Protein AF-A0A6I3U891-F1 (afdb_monomer)

Solvent-accessible surface area (backbone atoms only —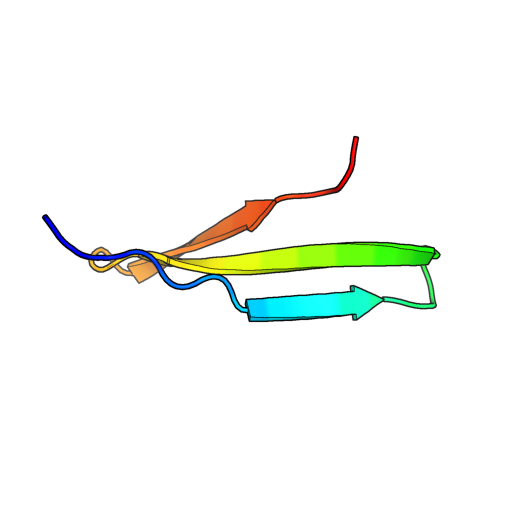 not comparable to full-atom values): 2318 Å² total; per-residue (Å²): 131,86,83,84,66,69,48,80,45,79,38,78,94,76,73,44,55,36,35,36,32,74,46,98,84,76,49,74,50,73,48,73,75,130

Nearest PDB structures (foldseek):
  8jvz-assembly2_B  TM=5.762E-01  e=1.922E-01  synthetic construct
  3lyv-assembly1_B-2  TM=6.769E-01  e=6.781E-01  Streptococcus pyogenes serotype M6
  3kk2-assembly1_A  TM=5.807E-01  e=1.834E+00  HIV-1 M:B_HXB2R
  1s1v-assembly1_A  TM=5.562E-01  e=1.834E+00  Human immunodeficiency virus 1
  3a0o-assembly1_A  TM=4.544E-01  e=4.346E+00  Agrobacterium fabrum str. C58

Radius of gyration: 10.99 Å; Cα contacts (8 Å, |Δi|>4): 48; chains: 1; bounding box: 24×14×32 Å

Foldseek 3Di:
DDDWDWDWDQDVVVRWIKTWTADPVRDIDIDTDD

Secondary structure (DSSP, 8-state):
-----PEEEEETTTTEEEEEEE-TTS-EEEEPP-

Structure (mmCIF, N/CA/C/O backbone):
data_AF-A0A6I3U891-F1
#
_entry.id   AF-A0A6I3U891-F1
#
loop_
_atom_site.group_PDB
_atom_site.id
_atom_site.type_symbol
_atom_site.label_atom_id
_atom_site.label_alt_id
_atom_site.label_comp_id
_atom_site.label_asym_id
_atom_site.label_entity_id
_atom_site.label_seq_id
_atom_site.pdbx_PDB_ins_code
_atom_site.Cartn_x
_atom_site.Cartn_y
_atom_site.Cartn_z
_atom_site.occupancy
_atom_site.B_iso_or_equiv
_atom_site.auth_seq_id
_atom_site.auth_comp_id
_atom_site.auth_asym_id
_atom_site.auth_atom_id
_atom_site.pdbx_PDB_model_num
ATOM 1 N N . MET A 1 1 ? -9.953 -3.057 18.116 1.00 53.84 1 MET A N 1
ATOM 2 C CA . MET A 1 1 ? -8.907 -2.476 17.246 1.00 53.84 1 MET A CA 1
ATOM 3 C C . MET 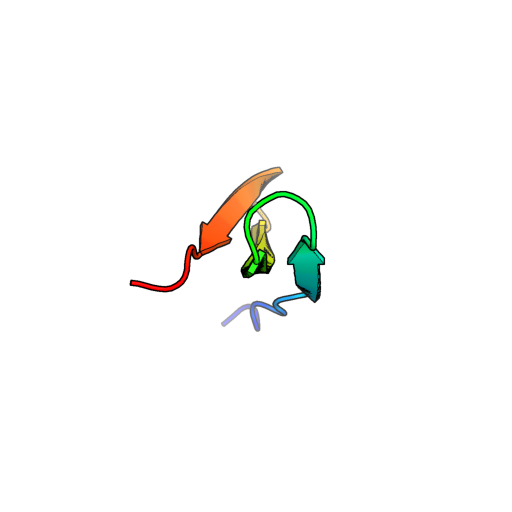A 1 1 ? -9.283 -2.754 15.801 1.00 53.84 1 MET A C 1
ATOM 5 O O . MET A 1 1 ? -9.458 -3.917 15.461 1.00 53.84 1 MET A O 1
ATOM 9 N N . THR A 1 2 ? -9.476 -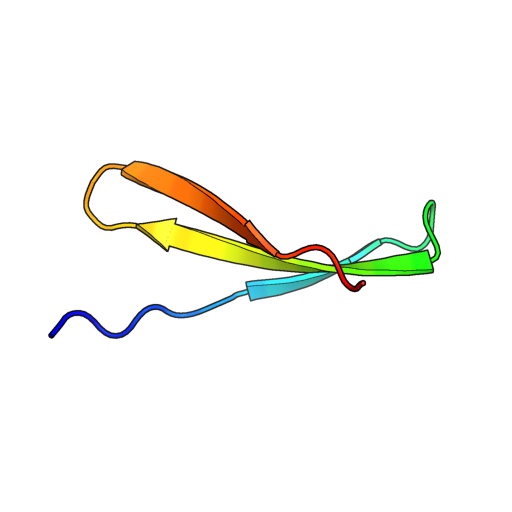1.723 14.981 1.00 68.75 2 THR A N 1
ATOM 10 C CA . THR A 1 2 ? -9.828 -1.883 13.561 1.00 68.75 2 THR A CA 1
ATOM 11 C C . THR A 1 2 ? -8.600 -2.369 12.798 1.00 68.75 2 THR A C 1
ATOM 13 O O . THR A 1 2 ? -7.552 -1.728 12.840 1.00 68.75 2 THR A O 1
ATOM 16 N N . LYS A 1 3 ? -8.698 -3.529 12.147 1.00 69.44 3 LYS A N 1
ATOM 17 C CA . LYS A 1 3 ? -7.597 -4.112 11.375 1.00 69.44 3 LYS A CA 1
ATOM 18 C C . LYS A 1 3 ? -7.461 -3.336 10.063 1.00 69.44 3 LYS A C 1
ATOM 20 O O . LYS A 1 3 ? -8.340 -3.409 9.212 1.00 69.44 3 LYS A O 1
ATOM 25 N N . VAL A 1 4 ? -6.387 -2.564 9.933 1.00 72.19 4 VAL A N 1
ATOM 26 C CA . VAL A 1 4 ? -6.085 -1.792 8.721 1.00 72.19 4 VAL A CA 1
ATOM 27 C C . VAL A 1 4 ? -5.594 -2.763 7.647 1.00 72.19 4 VAL A C 1
ATOM 29 O O . VAL A 1 4 ? -4.667 -3.536 7.893 1.00 72.19 4 VAL A O 1
ATOM 32 N N . THR A 1 5 ? -6.250 -2.776 6.488 1.00 80.38 5 THR A N 1
ATOM 33 C CA . THR A 1 5 ? -5.896 -3.628 5.344 1.00 80.38 5 THR A CA 1
ATOM 34 C C . THR A 1 5 ? -5.280 -2.757 4.264 1.00 80.38 5 THR A C 1
ATOM 36 O O . THR A 1 5 ? -5.903 -1.810 3.798 1.00 80.38 5 THR A O 1
ATOM 39 N N . PHE A 1 6 ? -4.038 -3.062 3.899 1.00 83.81 6 PHE A N 1
ATOM 40 C CA . PHE A 1 6 ? -3.323 -2.327 2.868 1.00 83.81 6 PHE A CA 1
ATOM 41 C C . PHE A 1 6 ? -3.474 -3.032 1.525 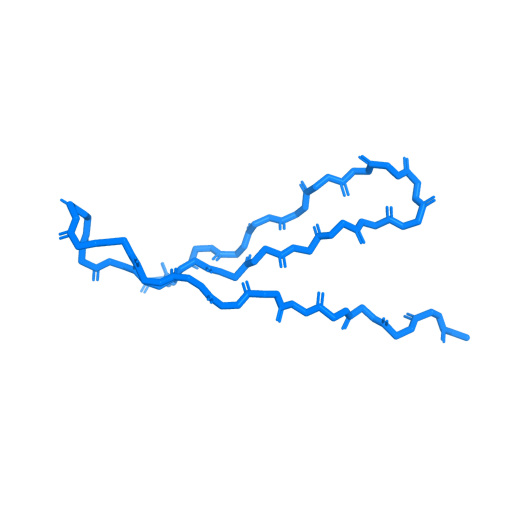1.00 83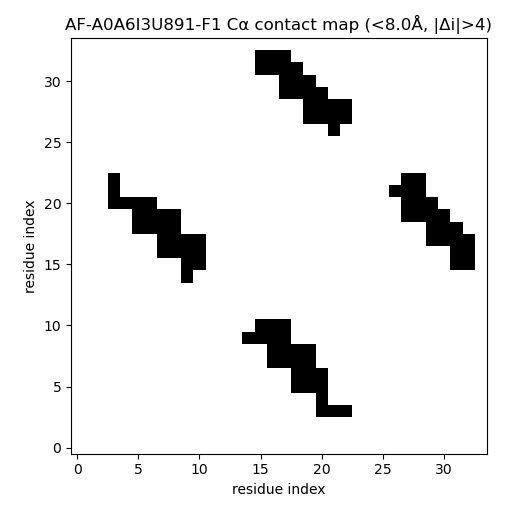.81 6 PHE A C 1
ATOM 43 O O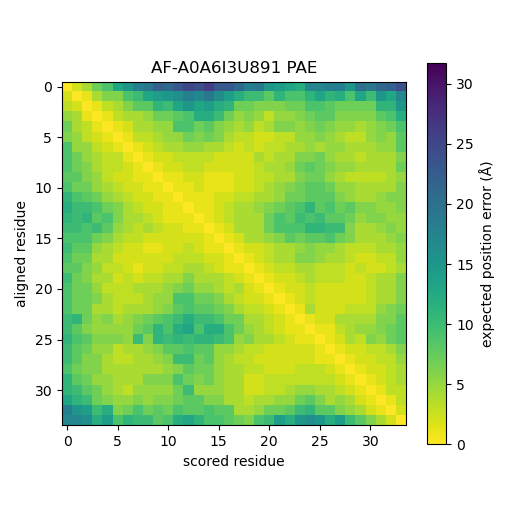 . PHE A 1 6 ? -3.202 -4.225 1.408 1.00 83.81 6 PHE A O 1
ATOM 50 N N . GLU A 1 7 ? -3.882 -2.276 0.517 1.00 87.25 7 GLU A N 1
ATOM 51 C CA . GLU A 1 7 ? -3.858 -2.678 -0.880 1.00 87.25 7 GLU A CA 1
ATOM 52 C C . GLU A 1 7 ? -2.476 -2.382 -1.461 1.00 87.25 7 GLU A C 1
ATOM 54 O O . GLU A 1 7 ? -2.000 -1.244 -1.428 1.00 87.25 7 GLU A O 1
ATOM 59 N N . GLU A 1 8 ? -1.830 -3.414 -1.993 1.00 89.25 8 GLU A N 1
ATOM 60 C CA . GLU A 1 8 ? -0.543 -3.305 -2.668 1.00 89.25 8 GLU A CA 1
ATOM 61 C C . GLU A 1 8 ? -0.755 -3.025 -4.158 1.00 89.25 8 GLU A C 1
ATOM 63 O O . GLU A 1 8 ? -1.484 -3.746 -4.845 1.00 89.25 8 GLU A O 1
ATOM 68 N N . LYS A 1 9 ? -0.105 -1.981 -4.681 1.00 88.81 9 LYS A N 1
ATOM 69 C CA . LYS A 1 9 ? -0.125 -1.684 -6.113 1.00 88.81 9 LYS A CA 1
ATOM 70 C C . LYS A 1 9 ? 1.251 -1.273 -6.616 1.00 88.81 9 LYS A C 1
ATOM 72 O O . LYS A 1 9 ? 1.829 -0.293 -6.150 1.00 88.81 9 LYS A O 1
ATOM 77 N N . TYR A 1 10 ? 1.730 -1.989 -7.628 1.00 87.44 10 TYR A N 1
ATOM 78 C CA . TYR A 1 10 ? 2.955 -1.657 -8.346 1.00 87.44 10 TYR A CA 1
ATOM 79 C C . TYR A 1 10 ?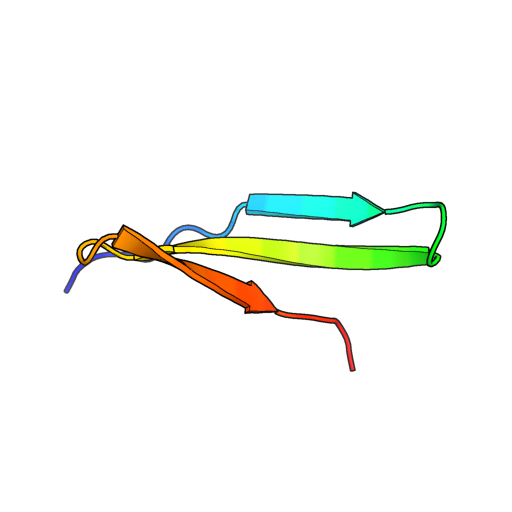 2.704 -0.576 -9.405 1.00 87.44 10 TYR A C 1
ATOM 81 O O . TYR A 1 10 ? 1.792 -0.698 -10.230 1.00 87.44 10 TYR A O 1
ATOM 89 N N . TYR A 1 11 ? 3.520 0.478 -9.394 1.00 86.06 11 TYR A N 1
ATOM 90 C CA . TYR A 1 11 ? 3.474 1.573 -10.360 1.00 86.06 11 TYR A CA 1
ATOM 91 C C . TYR A 1 11 ? 4.723 1.529 -11.252 1.00 86.06 11 TYR A C 1
ATOM 93 O O . TYR A 1 11 ? 5.784 2.016 -10.857 1.00 86.06 11 TYR A O 1
ATOM 101 N N . PRO A 1 12 ? 4.618 1.002 -12.487 1.00 86.69 12 PRO A N 1
ATOM 102 C CA . PRO A 1 12 ? 5.779 0.812 -13.357 1.00 86.69 12 PRO A CA 1
ATOM 103 C C . PRO A 1 12 ? 6.439 2.130 -13.784 1.00 86.69 12 PRO A C 1
ATOM 105 O O . PRO A 1 12 ? 7.646 2.160 -13.996 1.00 86.69 12 PRO A O 1
ATOM 108 N N . ALA A 1 13 ? 5.675 3.227 -13.857 1.00 88.31 13 ALA A N 1
ATOM 109 C CA . ALA A 1 13 ? 6.184 4.548 -14.238 1.00 88.31 13 ALA A CA 1
ATOM 110 C C . ALA A 1 13 ? 7.255 5.086 -13.275 1.00 88.31 13 ALA A C 1
ATOM 112 O O . ALA A 1 13 ? 8.156 5.803 -13.698 1.00 88.31 13 ALA A O 1
ATOM 113 N N . VAL A 1 14 ? 7.162 4.716 -11.997 1.00 85.00 14 VAL A N 1
ATOM 114 C CA . VAL A 1 14 ? 8.115 5.107 -10.947 1.00 85.00 14 VAL A CA 1
ATOM 115 C C . VAL A 1 14 ? 8.925 3.919 -10.424 1.00 85.00 14 VAL A C 1
ATOM 117 O O . VAL A 1 14 ? 9.822 4.107 -9.620 1.00 85.00 14 VAL A O 1
ATOM 120 N N . LYS A 1 15 ? 8.656 2.701 -10.922 1.00 86.75 15 LYS A N 1
ATOM 121 C CA . LYS A 1 15 ? 9.259 1.433 -10.473 1.00 86.75 15 LYS A CA 1
ATOM 122 C C . LYS A 1 15 ? 9.117 1.188 -8.966 1.00 86.75 15 LYS A C 1
ATOM 124 O O . LYS A 1 15 ? 9.957 0.521 -8.370 1.00 86.75 15 LYS A O 1
ATOM 129 N N . GLU A 1 16 ? 8.028 1.669 -8.375 1.00 86.31 16 GLU A N 1
ATOM 130 C CA . GLU A 1 16 ? 7.772 1.573 -6.938 1.00 86.31 16 GLU A CA 1
ATOM 131 C C . GLU A 1 16 ? 6.464 0.842 -6.638 1.00 86.31 16 GLU A C 1
ATOM 133 O O . GLU A 1 16 ? 5.480 0.924 -7.382 1.00 86.31 16 GLU A O 1
ATOM 138 N N . THR A 1 17 ? 6.451 0.145 -5.505 1.00 87.69 17 THR A N 1
ATOM 139 C CA . THR A 1 17 ? 5.255 -0.471 -4.933 1.00 87.69 17 THR A CA 1
ATOM 140 C C . THR A 1 17 ? 4.675 0.456 -3.880 1.00 87.69 17 THR A C 1
ATOM 142 O O . THR A 1 17 ? 5.339 0.757 -2.895 1.00 87.69 17 THR A O 1
ATOM 145 N N . VAL A 1 18 ? 3.428 0.881 -4.061 1.00 86.69 18 VAL A N 1
ATOM 146 C CA . VAL A 1 18 ? 2.727 1.735 -3.098 1.00 86.69 18 VAL A CA 1
ATOM 147 C C . VAL A 1 18 ? 1.695 0.904 -2.356 1.00 86.69 18 VAL A C 1
ATOM 149 O O . VAL A 1 18 ? 0.880 0.221 -2.980 1.00 86.69 18 VAL A O 1
ATOM 152 N N . TYR A 1 19 ? 1.684 1.026 -1.032 1.00 87.38 19 TYR A N 1
ATOM 153 C CA . TYR A 1 19 ? 0.664 0.416 -0.183 1.00 87.38 19 TYR A CA 1
ATOM 154 C C . TYR A 1 19 ? -0.356 1.475 0.213 1.00 87.38 19 TYR A C 1
ATOM 156 O O . TYR A 1 19 ? 0.018 2.505 0.779 1.00 87.38 19 TYR A O 1
ATOM 164 N N . LYS A 1 20 ? -1.636 1.248 -0.078 1.00 87.38 20 LYS A N 1
ATOM 165 C CA . LYS A 1 20 ? -2.718 2.195 0.223 1.00 87.38 20 LYS A CA 1
ATOM 166 C C . LYS A 1 20 ? -3.723 1.592 1.187 1.00 87.38 20 LYS A C 1
ATOM 168 O O . LYS A 1 20 ? -4.035 0.416 1.103 1.00 87.38 20 LYS A O 1
ATOM 173 N N . THR A 1 21 ? -4.263 2.404 2.083 1.00 86.19 21 THR A N 1
ATOM 174 C CA . THR A 1 21 ? -5.388 2.012 2.937 1.00 86.19 21 THR A CA 1
ATOM 175 C C . THR A 1 21 ? -6.307 3.199 3.156 1.00 86.19 21 THR A C 1
ATOM 177 O O . THR A 1 21 ? -5.852 4.344 3.241 1.00 86.19 21 THR A O 1
ATOM 180 N N . GLN A 1 22 ? -7.598 2.922 3.311 1.00 86.44 22 GLN A N 1
ATOM 181 C CA . GLN A 1 22 ? -8.561 3.898 3.798 1.00 86.44 22 GLN A CA 1
ATOM 182 C C . GLN A 1 22 ? -8.780 3.680 5.294 1.00 86.44 22 GLN A C 1
ATOM 184 O O . GLN A 1 22 ? -9.014 2.563 5.755 1.00 86.44 22 GLN A O 1
ATOM 189 N N . LEU A 1 23 ? -8.647 4.748 6.067 1.00 83.88 23 LEU A N 1
ATOM 190 C CA . LEU A 1 23 ? -8.948 4.748 7.487 1.00 83.88 23 LEU A CA 1
ATOM 191 C C . LEU A 1 23 ? -10.452 4.946 7.692 1.00 83.88 23 LEU A C 1
ATOM 193 O O . LEU A 1 23 ? -11.134 5.579 6.888 1.00 83.88 23 LEU A O 1
ATOM 197 N N . SER A 1 24 ? -10.972 4.459 8.816 1.00 81.12 24 SER A N 1
ATOM 198 C CA . SER A 1 24 ? -12.393 4.573 9.176 1.00 81.12 24 SER A CA 1
ATOM 199 C C . SER A 1 24 ? -12.886 6.017 9.335 1.00 81.12 24 SER A C 1
ATOM 201 O O . SER A 1 24 ? -14.086 6.252 9.381 1.00 81.12 24 SER A O 1
ATOM 203 N N . ASN A 1 25 ? -11.971 6.984 9.418 1.00 86.19 25 ASN A N 1
ATOM 204 C CA . ASN A 1 25 ? -12.261 8.418 9.438 1.00 86.19 25 ASN A CA 1
ATOM 205 C C . ASN A 1 25 ? -12.254 9.062 8.034 1.00 86.19 25 ASN A C 1
ATOM 207 O O . ASN A 1 25 ? -12.275 10.284 7.930 1.00 86.19 25 ASN A O 1
ATOM 211 N N . GLY A 1 26 ? -12.184 8.265 6.963 1.00 83.38 26 GLY A N 1
ATOM 212 C CA . GLY A 1 26 ? -12.200 8.734 5.576 1.00 83.38 26 GLY A CA 1
ATOM 213 C C . GLY A 1 26 ? -10.843 9.191 5.029 1.00 83.38 26 GLY A C 1
ATOM 214 O O . GLY A 1 26 ? -10.750 9.517 3.846 1.00 83.38 26 GLY A O 1
ATOM 215 N N . LEU A 1 27 ? -9.776 9.186 5.837 1.00 86.12 27 LEU A N 1
ATOM 216 C CA . LEU A 1 27 ? -8.434 9.532 5.364 1.00 86.12 27 LEU A CA 1
ATOM 217 C C . LEU A 1 27 ? -7.817 8.382 4.565 1.00 86.12 27 LEU A C 1
ATOM 219 O O . LEU A 1 27 ? -7.920 7.218 4.944 1.00 86.12 27 LEU A O 1
ATOM 223 N N . THR A 1 28 ? -7.126 8.717 3.477 1.00 87.19 28 THR A N 1
ATOM 224 C CA . THR A 1 28 ? -6.340 7.750 2.701 1.00 87.19 28 THR A CA 1
ATOM 225 C C . THR A 1 28 ? -4.874 7.872 3.083 1.00 87.19 28 THR A C 1
ATOM 227 O O . THR A 1 28 ? -4.296 8.953 2.986 1.00 87.19 28 THR A O 1
ATOM 230 N N . VAL A 1 29 ? -4.262 6.766 3.496 1.00 86.31 29 VAL A N 1
ATOM 231 C CA . VAL A 1 29 ? -2.833 6.696 3.820 1.00 86.31 29 VAL A CA 1
ATOM 232 C C . VAL A 1 29 ? -2.130 5.914 2.721 1.00 86.31 29 VAL A C 1
ATOM 234 O O . VAL A 1 29 ? -2.605 4.856 2.311 1.00 86.31 29 VAL A O 1
ATOM 237 N N . SER A 1 30 ? -1.010 6.447 2.232 1.00 86.44 30 SER A N 1
ATOM 238 C C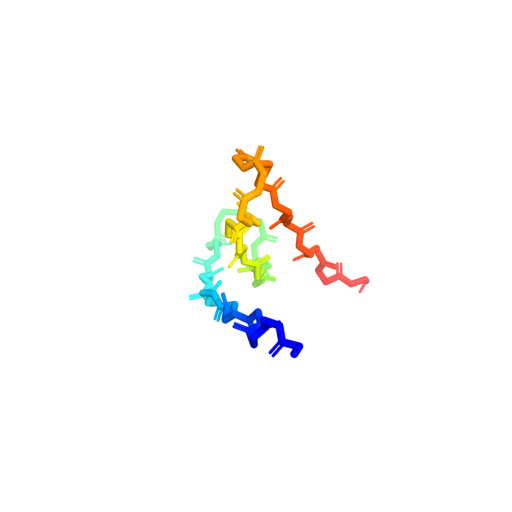A . SER A 1 30 ? -0.134 5.771 1.272 1.00 86.44 30 SER A CA 1
ATOM 239 C C . SER A 1 30 ? 1.263 5.635 1.871 1.00 86.44 30 SER A C 1
ATOM 241 O O . SER A 1 30 ? 1.817 6.623 2.349 1.00 86.44 30 SER A O 1
ATOM 243 N N . LEU A 1 31 ? 1.827 4.431 1.845 1.00 82.88 31 LEU A N 1
ATOM 244 C CA . LEU A 1 31 ? 3.222 4.171 2.195 1.00 82.88 31 LEU A CA 1
ATOM 245 C C . LEU A 1 31 ? 4.024 4.039 0.901 1.00 82.88 31 LEU A C 1
ATOM 247 O O . LEU A 1 31 ? 3.724 3.177 0.071 1.00 82.88 31 LEU A O 1
ATOM 251 N N . LEU A 1 32 ? 5.017 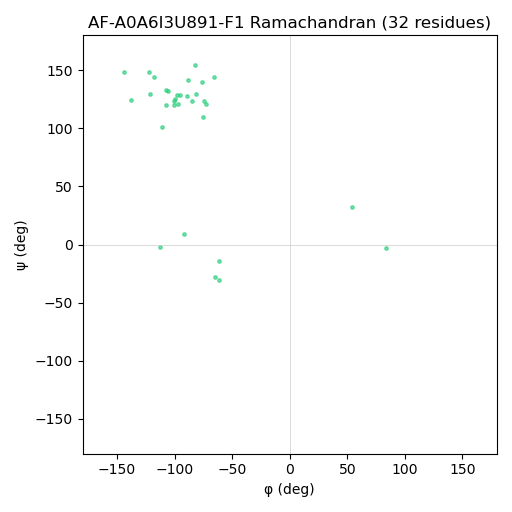4.913 0.747 1.00 80.88 32 LEU A N 1
ATOM 252 C CA . LEU A 1 32 ? 6.028 4.827 -0.302 1.00 80.88 32 LEU A CA 1
ATOM 253 C C . LEU A 1 32 ? 7.196 3.962 0.199 1.00 80.88 32 LEU A C 1
ATOM 255 O O . LEU A 1 32 ? 7.543 4.051 1.383 1.00 80.88 32 LEU A O 1
ATOM 259 N N . PRO A 1 33 ? 7.788 3.119 -0.661 1.00 71.31 33 PRO A N 1
ATOM 260 C CA . PRO A 1 33 ? 9.013 2.411 -0.328 1.00 71.31 33 PRO A CA 1
ATOM 261 C C . PRO A 1 33 ? 10.146 3.438 -0.176 1.00 71.31 33 PRO A C 1
ATOM 263 O O . PRO A 1 33 ? 10.136 4.483 -0.821 1.00 71.31 33 PRO A O 1
ATOM 266 N N . LYS A 1 34 ? 11.059 3.182 0.760 1.00 66.69 34 LYS A N 1
ATOM 267 C CA . LYS A 1 34 ? 12.120 4.117 1.148 1.00 66.69 34 LYS A CA 1
ATOM 268 C C . LYS A 1 34 ? 13.333 4.016 0.233 1.00 66.69 34 LYS A C 1
ATOM 270 O O . LYS A 1 34 ? 13.635 2.878 -0.188 1.00 66.69 34 LYS A O 1
#

pLDDT: mean 82.48, std 7.88, range [53.84, 89.25]

Sequence (34 aa):
MTKVTFEEKYYPAVKETVYKTQLSNGLTVSLLPK

Organism: Streptococcus pneumoniae (NCBI:txid1313)

Mean predicted aligned error: 5.42 Å